Protein AF-A0A7R9IDZ2-F1 (afdb_monomer_lite)

Radius of gyration: 18.01 Å; chains: 1; bounding box: 30×30×64 Å

Foldseek 3Di:
DPPDPFWKWKAFPVVRDTQATRQGGPDPQPQWGWDDDVVDPDIDTGGPPDDPVSDGDMDIDTPPPVVVVVVVVVVPPPDDDDD

Secondary structure (DSSP, 8-state):
--S---EEEEEETTTTEEEEETTEE--S-TTEEEEE-TT-S-EEEEESS--GGG-S-EEEEEES-HHHHHHHHHTT-------

Organism: NCBI:txid61484

pLDDT: mean 77.87, std 20.57, range [33.88, 96.56]

Structure (mmCIF, N/CA/C/O backbone):
data_AF-A0A7R9IDZ2-F1
#
_entry.id   AF-A0A7R9IDZ2-F1
#
loop_
_atom_site.group_PDB
_atom_site.id
_atom_site.type_symbol
_atom_site.label_atom_id
_atom_site.label_alt_id
_atom_site.label_comp_id
_atom_site.label_asym_id
_atom_site.label_entity_id
_atom_site.label_seq_id
_atom_site.pdbx_PDB_ins_code
_atom_site.Cartn_x
_atom_site.Cartn_y
_atom_site.Cartn_z
_atom_site.occupancy
_atom_site.B_iso_or_equiv
_atom_site.auth_seq_id
_atom_site.auth_comp_id
_atom_site.auth_asym_id
_atom_site.auth_atom_id
_atom_site.pdbx_PDB_model_num
ATOM 1 N N . MET A 1 1 ? 18.196 -1.597 -19.528 1.00 38.12 1 MET A N 1
ATOM 2 C CA . MET A 1 1 ? 16.986 -2.141 -20.183 1.00 38.12 1 MET A CA 1
ATOM 3 C C . MET A 1 1 ? 16.115 -2.763 -19.105 1.00 38.12 1 MET A C 1
ATOM 5 O O . MET A 1 1 ? 16.572 -3.704 -18.481 1.00 38.12 1 MET A O 1
ATOM 9 N N . CYS A 1 2 ? 14.905 -2.263 -18.863 1.00 44.44 2 CYS A N 1
ATOM 10 C CA . CYS A 1 2 ? 13.869 -3.055 -18.197 1.00 44.44 2 CYS A CA 1
ATOM 11 C C . CYS A 1 2 ? 12.551 -2.725 -18.891 1.00 44.44 2 CYS A C 1
ATOM 13 O O . CYS A 1 2 ? 11.980 -1.660 -18.685 1.00 44.44 2 CYS A O 1
ATOM 15 N N . VAL A 1 3 ? 12.150 -3.576 -19.833 1.00 51.12 3 VAL A N 1
ATOM 16 C CA . VAL A 1 3 ? 11.015 -3.292 -20.722 1.00 51.12 3 VAL A CA 1
ATOM 17 C C . VAL A 1 3 ? 9.679 -3.646 -20.052 1.00 51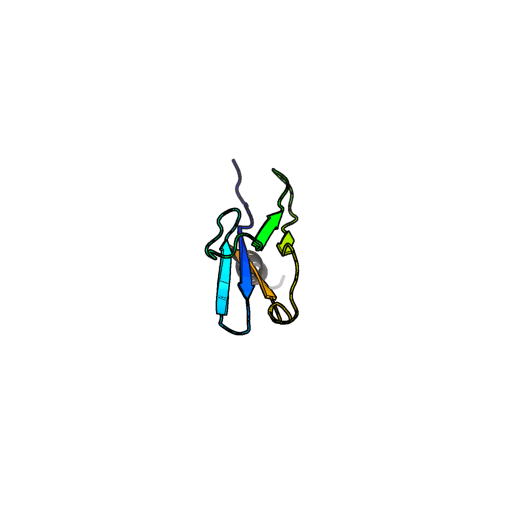.12 3 VAL A C 1
ATOM 19 O O . VAL A 1 3 ? 8.644 -3.297 -20.594 1.00 51.12 3 VAL A O 1
ATOM 22 N N . MET A 1 4 ? 9.662 -4.256 -18.856 1.00 51.44 4 MET A N 1
ATOM 23 C CA . MET A 1 4 ? 8.420 -4.634 -18.159 1.00 51.44 4 MET A CA 1
ATOM 24 C C . MET A 1 4 ? 8.551 -4.628 -16.621 1.00 51.44 4 MET A C 1
ATOM 26 O O . MET A 1 4 ? 8.295 -5.646 -15.982 1.00 51.44 4 MET A O 1
ATOM 30 N N . CYS A 1 5 ? 8.909 -3.507 -15.984 1.00 55.88 5 CYS A N 1
ATOM 31 C CA . CYS A 1 5 ? 8.632 -3.381 -14.545 1.00 55.88 5 CYS A CA 1
ATOM 32 C C . CYS A 1 5 ? 7.106 -3.342 -14.359 1.00 55.88 5 CYS A C 1
ATOM 34 O O . CYS A 1 5 ? 6.488 -2.301 -14.577 1.00 55.88 5 CYS A O 1
ATOM 36 N N . ARG A 1 6 ? 6.485 -4.475 -14.003 1.00 68.00 6 ARG A N 1
ATOM 37 C CA . ARG A 1 6 ? 5.088 -4.511 -13.544 1.00 68.00 6 ARG A CA 1
ATOM 38 C C . ARG A 1 6 ? 4.999 -3.669 -12.271 1.00 68.00 6 ARG A C 1
ATOM 40 O O . ARG A 1 6 ? 5.411 -4.110 -11.205 1.00 68.00 6 ARG A O 1
ATOM 47 N N . GLN A 1 7 ? 4.494 -2.448 -12.390 1.00 79.81 7 GLN A N 1
ATOM 48 C CA . GLN A 1 7 ? 4.244 -1.565 -11.263 1.00 79.81 7 GLN A CA 1
ATOM 49 C C . GLN A 1 7 ? 3.005 -2.058 -10.514 1.00 79.81 7 GLN A C 1
ATOM 51 O O . GLN A 1 7 ? 1.926 -2.165 -11.097 1.00 79.81 7 GLN A O 1
ATOM 56 N N . VAL A 1 8 ? 3.168 -2.379 -9.232 1.00 89.25 8 VAL A N 1
ATOM 57 C CA . VAL A 1 8 ? 2.091 -2.887 -8.377 1.00 89.25 8 VAL A CA 1
ATOM 58 C C . VAL A 1 8 ? 1.598 -1.798 -7.438 1.00 89.25 8 VAL A C 1
ATOM 60 O O . VAL A 1 8 ? 2.402 -1.219 -6.716 1.00 89.25 8 VAL A O 1
ATOM 63 N N . SER A 1 9 ? 0.292 -1.556 -7.392 1.00 92.12 9 SER A N 1
ATOM 64 C CA . SER A 1 9 ? -0.320 -0.631 -6.431 1.00 92.12 9 SER A CA 1
ATOM 65 C C . SER A 1 9 ? -1.217 -1.372 -5.453 1.00 92.12 9 SER A C 1
ATOM 67 O O . SER A 1 9 ? -2.019 -2.211 -5.865 1.00 92.12 9 SER A O 1
ATOM 69 N N . TRP A 1 10 ? -1.122 -1.029 -4.169 1.00 94.62 10 TRP A N 1
ATOM 70 C CA . TRP A 1 10 ? -1.986 -1.573 -3.124 1.00 94.62 10 TRP A CA 1
ATOM 71 C C . TRP A 1 10 ? -3.061 -0.567 -2.726 1.00 94.62 10 TRP A C 1
ATOM 73 O O . TRP A 1 10 ? -2.756 0.583 -2.410 1.00 94.62 10 TRP A O 1
ATOM 83 N N . ILE A 1 11 ? -4.322 -0.999 -2.710 1.00 95.44 11 ILE A N 1
ATOM 84 C CA . ILE A 1 11 ? -5.482 -0.142 -2.430 1.00 95.44 11 ILE A CA 1
ATOM 85 C C . ILE A 1 11 ? -6.335 -0.767 -1.334 1.00 95.44 11 ILE A C 1
ATOM 87 O O . ILE A 1 11 ? -6.626 -1.960 -1.364 1.00 95.44 11 ILE A O 1
ATOM 91 N N . ARG A 1 12 ? -6.782 0.039 -0.371 1.00 96.12 12 ARG A N 1
ATOM 92 C CA . ARG A 1 12 ? -7.749 -0.386 0.645 1.00 96.12 12 ARG A CA 1
ATOM 93 C C . ARG A 1 12 ? -9.173 -0.143 0.139 1.00 96.12 12 ARG A C 1
ATOM 95 O O . ARG A 1 12 ? -9.552 1.000 -0.091 1.00 96.12 12 ARG A O 1
ATOM 102 N N . ARG A 1 13 ? -9.995 -1.192 0.007 1.00 95.25 13 ARG A N 1
ATOM 103 C CA . ARG A 1 13 ? -11.337 -1.074 -0.608 1.00 95.25 13 ARG A CA 1
ATOM 104 C C . ARG A 1 13 ? -12.329 -0.231 0.181 1.00 95.25 13 ARG A C 1
ATOM 106 O O . ARG A 1 13 ? -13.194 0.392 -0.419 1.00 95.25 13 ARG A O 1
ATOM 113 N N . ARG A 1 14 ? -12.245 -0.238 1.515 1.00 94.00 14 ARG A N 1
ATOM 114 C CA . ARG A 1 14 ? -13.273 0.388 2.369 1.00 94.00 14 ARG A CA 1
ATOM 115 C C . ARG A 1 14 ? -13.434 1.894 2.121 1.00 94.00 14 ARG A C 1
ATOM 117 O O . ARG A 1 14 ? -14.502 2.433 2.367 1.00 94.00 14 ARG A O 1
ATOM 124 N N . ASP A 1 15 ? -12.361 2.552 1.688 1.00 94.69 15 ASP A N 1
ATOM 125 C CA . ASP A 1 15 ? -12.269 3.999 1.480 1.00 94.69 15 ASP A CA 1
ATOM 126 C C . ASP A 1 15 ? -11.516 4.369 0.196 1.00 94.69 15 ASP A C 1
ATOM 128 O O . ASP A 1 15 ? -11.191 5.535 -0.011 1.00 94.69 15 ASP A O 1
ATOM 132 N N . TRP A 1 16 ? -11.232 3.382 -0.660 1.00 93.94 16 TRP A N 1
ATOM 133 C CA . TRP A 1 16 ? -10.485 3.541 -1.911 1.00 93.94 16 TRP A CA 1
ATOM 134 C C . TRP A 1 16 ? -9.137 4.258 -1.750 1.00 93.94 16 TRP A C 1
ATOM 136 O O . TRP A 1 16 ? -8.633 4.881 -2.685 1.00 93.94 16 TRP A O 1
ATOM 146 N N . HIS A 1 17 ? -8.526 4.164 -0.567 1.00 94.25 17 HIS A N 1
ATOM 147 C CA . HIS A 1 17 ? -7.255 4.816 -0.295 1.00 94.25 17 HIS A CA 1
ATOM 148 C C . HIS A 1 17 ? -6.102 4.018 -0.911 1.00 94.25 17 HIS A C 1
ATOM 150 O O . HIS A 1 17 ? -5.924 2.830 -0.618 1.00 94.25 17 HIS A O 1
ATOM 156 N N . ILE A 1 18 ? -5.305 4.679 -1.750 1.00 94.31 18 ILE A N 1
ATOM 157 C CA . ILE A 1 18 ? -4.066 4.115 -2.287 1.00 94.31 18 ILE A CA 1
ATOM 158 C C . ILE A 1 18 ? -3.046 4.084 -1.150 1.00 94.31 18 ILE A C 1
ATOM 160 O O . ILE A 1 18 ? -2.709 5.118 -0.581 1.00 94.31 18 ILE A O 1
ATOM 164 N N . LEU A 1 19 ? -2.566 2.892 -0.812 1.00 96.06 19 LEU A N 1
ATOM 165 C CA . LEU A 1 19 ? -1.568 2.696 0.235 1.00 96.06 19 LEU A CA 1
ATOM 166 C C . LEU A 1 19 ? -0.171 2.895 -0.335 1.00 96.06 19 LEU A C 1
ATOM 168 O O . LEU A 1 19 ? 0.613 3.664 0.218 1.00 96.06 19 LEU A O 1
ATOM 172 N N . THR A 1 20 ? 0.120 2.222 -1.450 1.00 93.81 20 THR A N 1
ATOM 173 C CA . THR A 1 20 ? 1.429 2.237 -2.111 1.00 93.81 20 THR A CA 1
ATOM 174 C C . THR A 1 20 ? 1.296 2.101 -3.631 1.00 93.81 20 THR A C 1
ATOM 176 O O . THR A 1 20 ? 0.295 1.577 -4.127 1.00 93.81 20 THR A O 1
ATOM 179 N N . SER A 1 21 ? 2.306 2.571 -4.368 1.00 91.25 21 SER A N 1
ATOM 180 C CA . SER A 1 21 ? 2.511 2.312 -5.801 1.00 91.25 21 SER A CA 1
ATOM 181 C C . SER A 1 21 ? 3.984 2.013 -6.057 1.00 91.25 21 SER A C 1
ATOM 183 O O . SER A 1 21 ? 4.859 2.862 -5.872 1.00 91.25 21 SER A O 1
ATOM 185 N N . GLY A 1 22 ? 4.275 0.783 -6.465 1.00 88.56 22 GLY A N 1
ATOM 186 C CA . GLY A 1 22 ? 5.622 0.240 -6.443 1.00 88.56 22 GLY A CA 1
ATOM 187 C C . GLY A 1 22 ? 6.216 0.338 -5.037 1.00 88.56 22 GLY A C 1
ATOM 188 O O . GLY A 1 22 ? 5.581 -0.021 -4.047 1.00 88.56 22 GLY A O 1
ATOM 189 N N . VAL A 1 23 ? 7.445 0.846 -4.956 1.00 88.19 23 VAL A N 1
ATOM 190 C CA . VAL A 1 23 ? 8.161 1.068 -3.688 1.00 88.19 23 VAL A CA 1
ATOM 191 C C . VAL A 1 23 ? 7.737 2.350 -2.962 1.00 88.19 23 VAL A C 1
ATOM 193 O O . VAL A 1 23 ? 8.190 2.599 -1.849 1.00 88.19 23 VAL A O 1
ATOM 196 N N . PHE A 1 24 ? 6.887 3.179 -3.574 1.00 90.38 24 PHE A N 1
ATOM 197 C CA . PHE A 1 24 ? 6.440 4.437 -2.983 1.00 90.38 24 PHE A CA 1
ATOM 198 C C . PHE A 1 24 ? 5.210 4.223 -2.101 1.00 90.38 24 PHE A C 1
ATOM 200 O O . PHE A 1 24 ? 4.228 3.614 -2.527 1.00 90.38 24 PHE A O 1
ATOM 207 N N . THR A 1 25 ? 5.240 4.783 -0.893 1.00 92.94 25 THR A N 1
ATOM 208 C CA . THR A 1 25 ? 4.142 4.720 0.080 1.00 92.94 25 THR A CA 1
ATOM 209 C C . THR A 1 25 ? 3.417 6.064 0.146 1.00 92.94 25 THR A C 1
ATOM 211 O O . THR A 1 25 ? 4.050 7.094 0.357 1.00 92.94 25 THR A O 1
ATOM 214 N N . TYR A 1 26 ? 2.093 6.054 -0.036 1.00 94.19 26 TYR A N 1
ATOM 215 C CA . TYR A 1 26 ? 1.227 7.243 0.025 1.00 94.19 26 TYR A CA 1
ATOM 216 C C . TYR A 1 26 ? 0.524 7.413 1.370 1.00 94.19 26 TYR A C 1
ATOM 218 O O . TYR A 1 26 ? 0.082 8.510 1.706 1.00 94.19 26 TYR A O 1
ATOM 226 N N . THR A 1 27 ? 0.381 6.332 2.132 1.00 93.19 27 THR A N 1
ATOM 227 C CA . THR A 1 27 ? -0.178 6.410 3.478 1.00 93.19 27 THR A CA 1
ATOM 228 C C . THR A 1 27 ? 0.870 6.895 4.480 1.00 93.19 27 THR A C 1
ATOM 230 O O . THR A 1 27 ? 2.033 6.516 4.404 1.00 93.19 27 THR A O 1
ATOM 233 N N . ASN A 1 28 ? 0.447 7.695 5.458 1.00 92.62 28 ASN A N 1
ATOM 234 C CA . ASN A 1 28 ? 1.307 8.128 6.566 1.00 92.62 2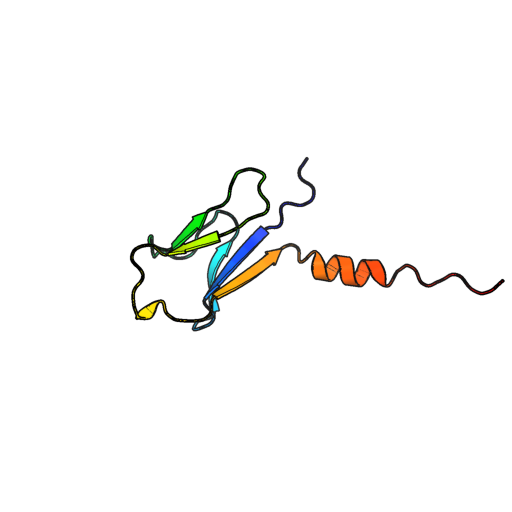8 ASN A CA 1
ATOM 235 C C . ASN A 1 28 ? 1.361 7.104 7.717 1.00 92.62 28 ASN A C 1
ATOM 237 O O . ASN A 1 28 ? 2.037 7.334 8.714 1.00 92.62 28 ASN A O 1
ATOM 241 N N . ASP A 1 29 ? 0.616 5.997 7.630 1.00 93.88 29 ASP A N 1
ATOM 242 C CA . ASP A 1 29 ? 0.670 4.931 8.634 1.00 93.88 29 ASP A CA 1
ATOM 243 C C . ASP A 1 29 ? 1.912 4.057 8.383 1.00 93.88 29 ASP A C 1
ATOM 245 O O . ASP A 1 29 ? 1.905 3.171 7.528 1.00 93.88 29 ASP A O 1
ATOM 249 N N . GLU A 1 30 ? 2.979 4.302 9.151 1.00 93.06 30 GLU A N 1
ATOM 250 C CA . GLU A 1 30 ? 4.295 3.638 9.047 1.00 93.06 30 GLU A CA 1
ATOM 251 C C . GLU A 1 30 ? 4.249 2.108 9.202 1.00 93.06 30 GLU A C 1
ATOM 253 O O . GLU A 1 30 ? 5.221 1.401 8.908 1.00 93.06 30 GLU A O 1
ATOM 258 N N . ARG A 1 31 ? 3.117 1.571 9.671 1.00 94.69 31 ARG A N 1
ATOM 259 C CA . ARG A 1 31 ? 2.893 0.130 9.768 1.00 94.69 31 ARG A CA 1
ATOM 260 C C . ARG A 1 31 ? 2.769 -0.531 8.400 1.00 94.69 31 ARG A C 1
ATOM 262 O O . ARG A 1 31 ? 3.035 -1.729 8.313 1.00 94.69 31 ARG A O 1
ATOM 269 N N . PHE A 1 32 ? 2.350 0.206 7.370 1.00 94.06 32 PHE A N 1
ATOM 270 C CA . PHE A 1 32 ? 2.194 -0.303 6.010 1.00 94.06 32 PHE A CA 1
ATOM 271 C C . PHE A 1 32 ? 3.522 -0.223 5.264 1.00 94.06 32 PHE A C 1
ATOM 273 O O . PHE A 1 32 ? 4.093 0.851 5.086 1.00 94.06 32 PHE A O 1
ATOM 280 N N . GLN A 1 33 ? 4.012 -1.372 4.812 1.00 92.31 33 GLN A N 1
ATOM 281 C CA . GLN A 1 33 ? 5.270 -1.487 4.086 1.00 92.31 33 GLN A CA 1
ATOM 282 C C . GLN A 1 33 ? 5.099 -2.405 2.882 1.00 92.31 33 GLN A C 1
ATOM 284 O O . GLN A 1 33 ? 4.314 -3.351 2.915 1.00 92.31 33 GLN A O 1
ATOM 289 N N . VAL A 1 34 ? 5.846 -2.133 1.818 1.00 91.75 34 VAL A N 1
ATOM 290 C CA . VAL A 1 34 ? 5.948 -3.033 0.670 1.00 91.75 34 VAL A CA 1
ATOM 291 C C . VAL A 1 34 ? 7.242 -3.814 0.785 1.00 91.75 34 VAL A C 1
ATOM 293 O O . VAL A 1 34 ? 8.311 -3.238 0.972 1.00 91.75 34 VAL A O 1
ATOM 296 N N . VAL A 1 35 ? 7.129 -5.130 0.655 1.00 90.50 35 VAL A N 1
ATOM 297 C CA . VAL A 1 35 ? 8.264 -6.039 0.551 1.00 90.50 35 VAL A CA 1
ATOM 298 C C . VAL A 1 35 ? 8.357 -6.489 -0.900 1.00 90.50 35 VAL A C 1
ATOM 300 O O . VAL A 1 35 ? 7.422 -7.091 -1.434 1.00 90.50 35 VAL A O 1
ATOM 303 N N . HIS A 1 36 ? 9.483 -6.164 -1.529 1.00 86.06 36 HIS A N 1
ATOM 304 C CA . HIS A 1 36 ? 9.806 -6.526 -2.901 1.00 86.06 36 HIS A CA 1
ATOM 305 C C . HIS A 1 36 ? 11.311 -6.777 -3.013 1.00 86.06 36 HIS A C 1
ATOM 307 O O . HIS A 1 36 ? 12.112 -5.940 -2.593 1.00 86.06 36 HIS A O 1
ATOM 313 N N . SER A 1 37 ? 11.694 -7.932 -3.552 1.00 83.81 37 SER A N 1
ATOM 314 C CA . SER A 1 37 ? 13.095 -8.252 -3.829 1.00 83.81 37 SER A CA 1
ATOM 315 C C . SER A 1 37 ? 13.535 -7.597 -5.133 1.00 83.81 37 SER A C 1
ATOM 317 O O . SER A 1 37 ? 12.796 -7.624 -6.114 1.00 83.81 37 SER A O 1
ATOM 319 N N . GLU A 1 38 ? 14.746 -7.044 -5.167 1.00 80.19 38 GLU A N 1
ATOM 320 C CA . GLU A 1 38 ? 15.303 -6.445 -6.381 1.00 80.19 38 GLU A CA 1
ATOM 321 C C . GLU A 1 38 ? 15.355 -7.483 -7.516 1.00 80.19 38 GLU A C 1
ATOM 323 O O . GLU A 1 38 ? 15.936 -8.558 -7.368 1.00 80.19 38 GLU A O 1
ATOM 328 N N . GLY A 1 39 ? 14.687 -7.189 -8.635 1.00 76.38 39 GLY A N 1
ATOM 329 C CA . GLY A 1 39 ? 14.564 -8.107 -9.773 1.00 76.38 39 GLY A CA 1
ATOM 330 C C . GLY A 1 39 ? 13.555 -9.251 -9.595 1.00 76.38 39 GLY A C 1
ATOM 331 O O . GLY A 1 39 ? 13.399 -10.051 -10.515 1.00 76.38 39 GLY A O 1
ATOM 332 N N . GLY A 1 40 ? 12.865 -9.336 -8.454 1.00 78.56 40 GLY A N 1
ATOM 333 C CA . GLY A 1 40 ? 11.787 -10.300 -8.228 1.00 78.56 40 GLY A CA 1
ATOM 334 C C . GLY A 1 40 ? 10.489 -9.915 -8.944 1.00 78.56 40 GLY A C 1
ATOM 335 O O . GLY A 1 40 ? 10.307 -8.777 -9.367 1.00 78.56 40 GLY A O 1
ATOM 336 N N . GLU A 1 41 ? 9.554 -10.858 -9.062 1.00 79.31 41 GLU A N 1
ATOM 337 C CA . GLU A 1 41 ? 8.196 -10.578 -9.567 1.00 79.31 41 GLU A CA 1
ATOM 338 C C . GLU A 1 41 ? 7.168 -10.409 -8.442 1.00 79.31 41 GLU A C 1
ATOM 340 O O . GLU A 1 41 ? 6.078 -9.879 -8.669 1.00 79.31 41 GLU A O 1
ATOM 345 N N . ASP A 1 42 ? 7.524 -10.826 -7.227 1.00 83.44 42 ASP A N 1
ATOM 346 C CA . ASP A 1 42 ? 6.623 -10.847 -6.085 1.00 83.44 42 ASP A CA 1
ATOM 347 C C . ASP A 1 42 ? 6.583 -9.497 -5.371 1.00 83.44 42 ASP A C 1
ATOM 349 O O . ASP A 1 42 ? 7.608 -8.889 -5.049 1.00 83.44 42 ASP A O 1
A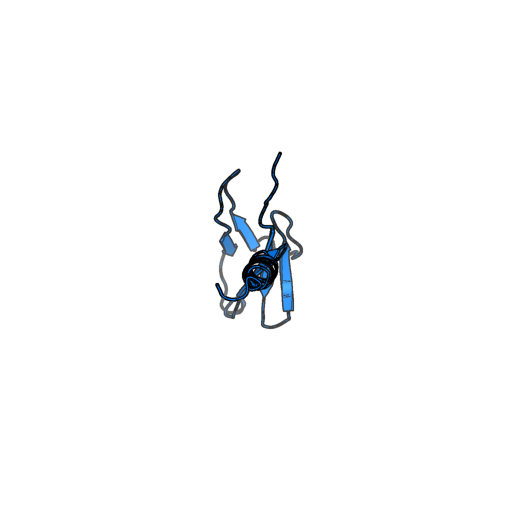TOM 353 N N . TRP A 1 43 ? 5.364 -9.048 -5.087 1.00 88.56 43 TRP A N 1
ATOM 354 C CA . TRP A 1 43 ? 5.082 -7.834 -4.334 1.00 88.56 43 TRP A CA 1
ATOM 355 C C . TRP A 1 43 ? 4.158 -8.186 -3.181 1.00 88.56 43 TRP A C 1
ATOM 357 O O . TRP A 1 43 ? 3.051 -8.675 -3.400 1.00 88.56 43 TRP A O 1
ATOM 367 N N . SER A 1 44 ? 4.596 -7.918 -1.954 1.00 91.31 44 SER A N 1
ATOM 368 C CA . SER A 1 44 ? 3.813 -8.193 -0.749 1.00 91.31 44 SER A CA 1
ATOM 369 C C . SER A 1 44 ? 3.551 -6.913 0.034 1.00 91.31 44 SER A C 1
ATOM 371 O O . SER A 1 44 ? 4.474 -6.148 0.306 1.00 91.31 44 SER A O 1
ATOM 373 N N . LEU A 1 45 ? 2.296 -6.692 0.430 1.00 93.81 45 LEU A N 1
ATOM 374 C CA . LEU A 1 45 ? 1.942 -5.668 1.410 1.00 93.81 45 LEU A CA 1
ATOM 375 C C . LEU A 1 45 ? 2.067 -6.253 2.817 1.00 93.81 45 LEU A C 1
ATOM 377 O O . LEU A 1 45 ? 1.355 -7.189 3.178 1.00 93.81 45 LEU A O 1
ATOM 381 N N . GLN A 1 46 ? 2.946 -5.674 3.624 1.00 94.81 46 GLN A N 1
ATOM 382 C CA . GLN A 1 46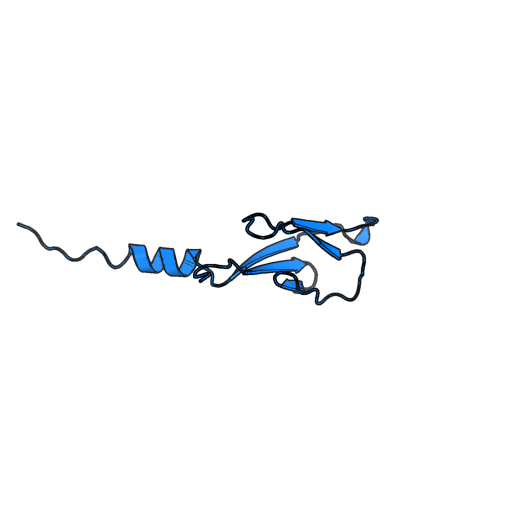 ? 3.116 -6.003 5.030 1.00 94.81 46 GLN A CA 1
ATOM 383 C C . GLN A 1 46 ? 2.446 -4.937 5.901 1.00 94.81 46 GLN A C 1
ATOM 385 O O . GLN A 1 46 ? 2.633 -3.740 5.689 1.00 94.81 46 GLN A O 1
ATOM 390 N N . ILE A 1 47 ? 1.696 -5.375 6.916 1.00 95.12 47 ILE A N 1
ATOM 391 C CA . ILE A 1 47 ? 1.102 -4.501 7.933 1.00 95.12 47 ILE A CA 1
ATOM 392 C C . ILE A 1 47 ? 1.678 -4.900 9.293 1.00 95.12 47 ILE A C 1
ATOM 394 O O . ILE A 1 47 ? 1.409 -5.992 9.795 1.00 95.12 47 ILE A O 1
ATOM 398 N N . LYS A 1 48 ? 2.491 -4.032 9.898 1.00 93.75 48 LYS A N 1
ATOM 399 C CA . LYS A 1 48 ? 3.050 -4.250 11.240 1.00 93.75 48 LYS A CA 1
ATOM 400 C C . LYS A 1 48 ? 1.998 -3.983 12.313 1.00 93.75 48 LYS A C 1
ATOM 402 O O . LYS A 1 48 ? 1.177 -3.081 12.172 1.00 93.75 48 LYS A O 1
ATOM 407 N N . TYR A 1 49 ? 2.050 -4.739 13.410 1.00 93.81 49 TYR A N 1
ATOM 408 C CA . TYR A 1 49 ? 1.168 -4.549 14.571 1.00 93.81 49 TYR A CA 1
ATOM 409 C C . TYR A 1 49 ? -0.315 -4.449 14.165 1.00 93.81 49 TYR A C 1
ATOM 411 O O . TYR A 1 49 ? -0.969 -3.427 14.389 1.00 93.81 49 TYR A O 1
ATOM 419 N N . VAL A 1 50 ? -0.811 -5.488 13.484 1.00 94.88 50 VAL A N 1
ATOM 420 C CA . VAL A 1 50 ? -2.178 -5.546 12.944 1.00 94.88 50 VAL A CA 1
ATOM 421 C C . VAL A 1 50 ? -3.205 -5.318 14.049 1.00 94.88 50 VAL A C 1
ATOM 423 O O . VAL A 1 50 ? -3.115 -5.879 15.140 1.00 94.88 50 VAL A O 1
ATOM 426 N N . GLN A 1 51 ? -4.210 -4.504 13.748 1.00 94.81 51 GLN A N 1
ATOM 427 C CA . GLN A 1 51 ? -5.297 -4.167 14.654 1.00 94.81 51 GLN A CA 1
ATOM 428 C C . GLN A 1 51 ? -6.642 -4.603 14.075 1.00 94.81 51 GLN A C 1
ATOM 430 O O . GLN A 1 51 ? -6.804 -4.724 12.864 1.00 94.81 51 GLN A O 1
ATOM 435 N N . LYS A 1 52 ? -7.663 -4.754 14.932 1.00 94.44 52 LYS A N 1
ATOM 436 C CA . LYS A 1 52 ? -9.026 -5.125 14.493 1.00 94.44 52 LYS A CA 1
ATOM 437 C C . LYS A 1 52 ? -9.577 -4.205 13.391 1.00 94.44 52 LYS A C 1
ATOM 439 O O . LYS A 1 52 ? -10.317 -4.663 12.530 1.00 94.44 52 LYS A O 1
ATOM 444 N N . ARG A 1 53 ? -9.189 -2.922 13.395 1.00 92.50 53 ARG A N 1
ATOM 445 C CA . ARG A 1 53 ? -9.593 -1.919 12.393 1.00 92.50 53 ARG A CA 1
ATOM 446 C C . ARG A 1 53 ? -8.968 -2.112 11.009 1.00 92.50 53 ARG A C 1
ATOM 448 O O . ARG A 1 53 ? -9.410 -1.447 10.077 1.00 92.50 53 ARG A O 1
ATOM 455 N N . ASP A 1 54 ? -7.924 -2.926 10.888 1.00 94.44 54 ASP A N 1
ATOM 456 C CA . ASP A 1 54 ? -7.262 -3.212 9.611 1.00 94.44 54 ASP A CA 1
ATOM 457 C C . ASP A 1 54 ? -7.982 -4.344 8.855 1.00 94.44 54 ASP A C 1
ATOM 459 O O . ASP A 1 54 ? -7.690 -4.599 7.694 1.00 94.44 54 ASP A O 1
ATOM 463 N N . ASN A 1 55 ? -8.959 -5.010 9.485 1.00 94.38 55 ASN A N 1
ATOM 464 C CA . ASN A 1 55 ? -9.791 -5.999 8.812 1.00 94.38 55 ASN A CA 1
ATOM 465 C C . ASN A 1 55 ? -10.525 -5.375 7.609 1.00 94.38 55 ASN A C 1
ATOM 467 O O . ASN A 1 55 ? -11.170 -4.329 7.735 1.00 94.38 55 ASN A O 1
ATOM 471 N N . GLY A 1 56 ? -10.450 -6.032 6.454 1.00 94.50 56 GLY A N 1
ATOM 472 C CA . GLY A 1 56 ? -11.104 -5.593 5.228 1.00 94.50 56 GLY A CA 1
ATOM 473 C C . GLY A 1 56 ? -10.432 -6.130 3.968 1.00 94.50 56 GLY A C 1
ATOM 474 O O . GLY A 1 56 ? -9.470 -6.893 4.022 1.00 94.50 56 GLY A O 1
ATOM 475 N N . THR A 1 57 ? -10.959 -5.724 2.815 1.00 96.56 57 THR A N 1
ATOM 476 C CA . THR A 1 57 ? -10.423 -6.112 1.506 1.00 96.56 57 THR A CA 1
ATOM 477 C C . THR A 1 57 ? -9.368 -5.120 1.028 1.00 96.56 57 THR A C 1
ATOM 479 O O . THR A 1 57 ? -9.581 -3.903 1.050 1.00 96.56 57 THR A O 1
ATOM 482 N N . TYR A 1 58 ? -8.260 -5.662 0.533 1.00 96.25 58 TYR A N 1
ATOM 483 C CA . TYR A 1 58 ? -7.180 -4.932 -0.115 1.00 96.25 58 TYR A CA 1
ATOM 484 C C . TYR A 1 58 ? -7.037 -5.427 -1.552 1.00 96.25 58 TYR A C 1
ATOM 486 O O . TYR A 1 58 ? -7.202 -6.615 -1.820 1.00 96.25 58 TYR A O 1
ATOM 494 N N . GLU A 1 59 ? -6.743 -4.521 -2.474 1.00 92.75 59 GLU A N 1
ATOM 495 C CA . GLU A 1 59 ? -6.521 -4.837 -3.880 1.00 92.75 59 GLU A CA 1
ATOM 496 C C . GLU A 1 59 ? -5.079 -4.602 -4.279 1.00 92.75 59 GLU A C 1
ATOM 498 O O . GLU A 1 59 ? -4.479 -3.602 -3.894 1.00 92.75 59 GLU A O 1
ATOM 503 N N . CYS A 1 60 ? -4.583 -5.498 -5.124 1.00 90.81 60 CYS A N 1
ATOM 504 C CA . CYS A 1 60 ? -3.347 -5.348 -5.867 1.00 90.81 60 CYS A CA 1
ATOM 505 C C . CYS A 1 60 ? -3.702 -5.008 -7.324 1.00 90.81 60 CYS A C 1
ATOM 507 O O . CYS A 1 60 ? -4.429 -5.758 -7.981 1.00 90.81 60 CYS A O 1
ATOM 509 N N . GLN A 1 61 ? -3.218 -3.871 -7.824 1.00 88.69 61 GLN A N 1
ATOM 510 C CA . GLN A 1 61 ? -3.380 -3.440 -9.214 1.00 88.69 61 GLN A CA 1
ATOM 511 C C . GLN A 1 61 ? -2.047 -3.503 -9.961 1.00 88.69 61 GLN A C 1
ATOM 513 O O . GLN A 1 61 ? -1.025 -3.100 -9.420 1.00 88.69 61 GLN A O 1
ATOM 518 N N . LEU A 1 62 ? -2.066 -3.968 -11.214 1.00 83.50 62 LEU A N 1
ATOM 519 C CA . LEU A 1 62 ? -0.878 -4.111 -12.066 1.00 83.50 62 LEU A CA 1
ATOM 520 C C . LEU A 1 62 ? -0.857 -3.044 -13.175 1.00 83.50 62 LEU A C 1
ATOM 522 O O . LEU A 1 62 ? -1.812 -2.961 -13.951 1.00 83.50 62 LEU A O 1
ATOM 526 N N . PHE A 1 63 ? 0.251 -2.306 -13.306 1.00 75.50 63 PHE A N 1
ATOM 527 C CA . PHE A 1 63 ? 0.479 -1.275 -14.325 1.00 75.50 63 PHE A CA 1
ATOM 528 C C . PHE A 1 63 ? 1.823 -1.433 -15.082 1.00 75.50 63 PHE A C 1
ATOM 530 O O . PHE A 1 63 ? 2.807 -1.870 -14.493 1.00 75.50 63 PHE A O 1
ATOM 537 N N . PRO A 1 64 ? 1.888 -1.084 -16.385 1.00 64.19 64 PRO A N 1
ATOM 538 C CA . PRO A 1 64 ? 0.730 -0.975 -17.253 1.00 64.19 64 PRO A CA 1
ATOM 539 C C . PRO A 1 64 ? 0.068 -2.346 -17.270 1.00 64.19 64 PRO A C 1
ATOM 541 O O . PRO A 1 64 ? 0.726 -3.383 -17.234 1.00 64.19 64 PRO A O 1
ATOM 544 N N . ASN A 1 65 ? -1.249 -2.326 -17.225 1.00 60.88 65 ASN A N 1
ATOM 545 C CA . ASN A 1 65 ? -2.168 -3.439 -17.191 1.00 60.88 65 ASN A CA 1
ATOM 546 C C . ASN A 1 65 ? -1.940 -4.355 -18.408 1.00 60.88 65 ASN A C 1
ATOM 548 O O . ASN A 1 65 ? -2.714 -4.390 -19.359 1.00 60.88 65 ASN A O 1
ATOM 552 N N . MET A 1 66 ? -0.846 -5.117 -18.374 1.00 54.84 66 MET A N 1
ATOM 553 C CA . MET A 1 66 ? -0.341 -5.956 -19.456 1.00 54.84 66 MET A CA 1
ATOM 554 C C . MET A 1 66 ? -1.369 -7.022 -19.818 1.00 54.84 66 MET A C 1
ATOM 556 O O . MET A 1 66 ? -1.451 -7.442 -20.958 1.00 54.84 66 MET A O 1
ATOM 560 N N . TRP A 1 67 ? -2.238 -7.399 -18.881 1.00 53.09 67 TRP A N 1
ATOM 561 C CA . TRP A 1 67 ? -3.399 -8.242 -19.152 1.00 53.09 67 TRP A CA 1
ATOM 562 C C . TRP A 1 67 ? -4.416 -7.620 -20.133 1.00 53.09 67 TRP A C 1
ATOM 564 O O . TRP A 1 67 ? -5.018 -8.341 -20.926 1.00 53.09 67 TRP A O 1
ATOM 574 N N . TYR A 1 68 ? -4.600 -6.297 -20.130 1.00 55.78 68 TYR A N 1
ATOM 575 C CA . TYR A 1 68 ? -5.435 -5.597 -21.116 1.00 55.78 68 TYR A CA 1
ATOM 576 C C . TYR A 1 68 ? -4.718 -5.464 -22.463 1.00 55.78 68 TYR A C 1
ATOM 578 O O . TYR A 1 68 ? -5.335 -5.689 -23.501 1.00 55.78 68 TYR A O 1
ATOM 586 N N . LEU A 1 69 ? -3.415 -5.171 -22.468 1.00 54.16 69 LEU A N 1
ATOM 587 C CA . LEU A 1 69 ? -2.630 -5.120 -23.708 1.00 54.16 69 LEU A CA 1
ATOM 588 C C . LEU A 1 69 ? -2.512 -6.505 -24.370 1.00 54.16 69 LEU A C 1
ATOM 590 O O . LEU A 1 69 ? -2.683 -6.626 -25.579 1.00 54.16 69 LEU A O 1
ATOM 594 N N . LEU A 1 70 ? -2.325 -7.571 -23.587 1.00 53.84 70 LEU A N 1
ATOM 595 C CA . LEU A 1 70 ? -2.269 -8.952 -24.076 1.00 53.84 70 LEU A CA 1
ATOM 596 C C . LEU A 1 70 ? -3.630 -9.478 -24.553 1.00 53.84 70 LEU A C 1
ATOM 598 O O . LEU A 1 70 ? -3.656 -10.288 -25.478 1.00 53.84 70 LEU A O 1
ATOM 602 N N . ARG A 1 71 ? -4.755 -9.034 -23.969 1.00 53.28 71 ARG A N 1
ATOM 603 C CA . ARG A 1 71 ? -6.089 -9.367 -24.504 1.00 53.28 71 ARG A CA 1
ATOM 604 C C . ARG A 1 71 ? -6.303 -8.770 -25.894 1.00 53.28 71 ARG A C 1
ATOM 606 O O . ARG A 1 71 ? -6.671 -9.508 -26.797 1.00 53.28 71 ARG A O 1
ATOM 613 N N . ASN A 1 72 ? -5.955 -7.499 -26.095 1.00 48.00 72 ASN A N 1
ATOM 614 C CA . ASN A 1 72 ? -6.032 -6.862 -27.416 1.00 48.00 72 ASN A CA 1
ATOM 615 C C . ASN A 1 72 ? -5.006 -7.429 -28.420 1.00 48.00 72 ASN A C 1
ATOM 617 O O . ASN A 1 72 ? -5.281 -7.505 -29.614 1.00 48.00 72 ASN A O 1
ATOM 621 N N . ALA A 1 73 ? -3.835 -7.880 -27.956 1.00 52.66 73 ALA A N 1
ATOM 622 C CA . ALA A 1 73 ? -2.817 -8.478 -28.822 1.00 52.66 73 ALA A CA 1
ATOM 623 C C . ALA A 1 73 ? -3.193 -9.878 -29.351 1.00 52.66 73 ALA A C 1
ATOM 625 O O . ALA A 1 73 ? -2.678 -10.291 -30.391 1.00 52.66 73 ALA A O 1
ATOM 626 N N . LYS A 1 74 ? -4.079 -10.621 -28.668 1.00 49.38 74 LYS A N 1
ATOM 627 C CA . LYS A 1 74 ? -4.564 -11.931 -29.143 1.00 49.38 74 LYS A CA 1
ATOM 628 C C . LYS A 1 74 ? -5.681 -11.830 -30.190 1.00 49.38 74 LYS A C 1
ATOM 630 O O . LYS A 1 74 ? -5.837 -12.774 -30.960 1.00 49.38 74 LYS A O 1
ATOM 635 N N . ASP A 1 75 ? -6.378 -10.696 -30.282 1.00 48.47 75 ASP A N 1
ATOM 636 C CA . ASP 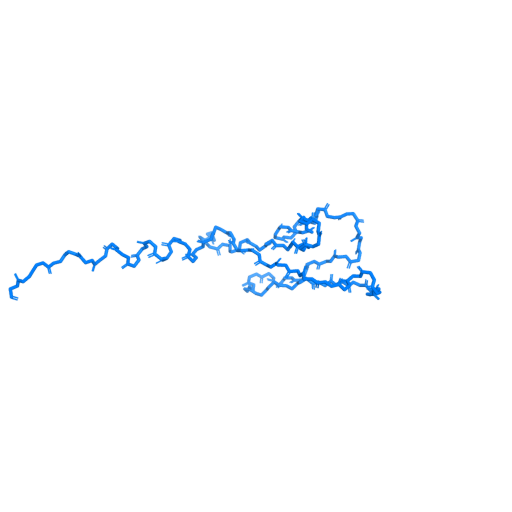A 1 75 ? -7.436 -10.464 -31.281 1.00 48.47 75 ASP A CA 1
ATOM 637 C C . ASP A 1 75 ? -6.922 -9.935 -32.640 1.00 48.47 75 ASP A C 1
ATOM 639 O O . ASP A 1 75 ? -7.672 -9.895 -33.610 1.00 48.47 75 ASP A O 1
ATOM 643 N N . ILE A 1 76 ? -5.625 -9.620 -32.779 1.00 48.59 76 ILE A N 1
ATOM 644 C CA . ILE A 1 76 ? -5.007 -9.118 -34.032 1.00 48.59 76 ILE A CA 1
ATOM 645 C C . ILE A 1 76 ? -4.277 -10.225 -34.838 1.00 48.59 76 ILE A C 1
ATOM 647 O O . ILE A 1 76 ? -3.400 -9.970 -35.658 1.00 48.59 76 ILE A O 1
ATOM 651 N N . ARG A 1 77 ? -4.659 -11.503 -34.681 1.00 45.31 77 ARG A N 1
ATOM 652 C CA . ARG A 1 77 ? -4.228 -12.592 -35.596 1.00 45.31 77 ARG A CA 1
ATOM 653 C C . ARG A 1 77 ? -5.360 -13.513 -36.066 1.00 45.31 77 ARG A C 1
ATOM 655 O O . ARG A 1 77 ? -5.209 -14.730 -36.114 1.00 45.31 77 ARG A O 1
ATOM 662 N N . ARG A 1 78 ? -6.483 -12.932 -36.498 1.00 44.44 78 ARG A N 1
ATOM 663 C CA . ARG A 1 78 ? -7.464 -13.619 -37.360 1.00 44.44 78 ARG A CA 1
ATOM 664 C C . ARG A 1 78 ? -7.834 -12.772 -38.577 1.00 44.44 78 ARG A C 1
ATOM 666 O O . ARG A 1 78 ? -8.946 -12.289 -38.697 1.00 44.44 78 ARG A O 1
ATOM 673 N N . TYR A 1 79 ? -6.888 -12.657 -39.501 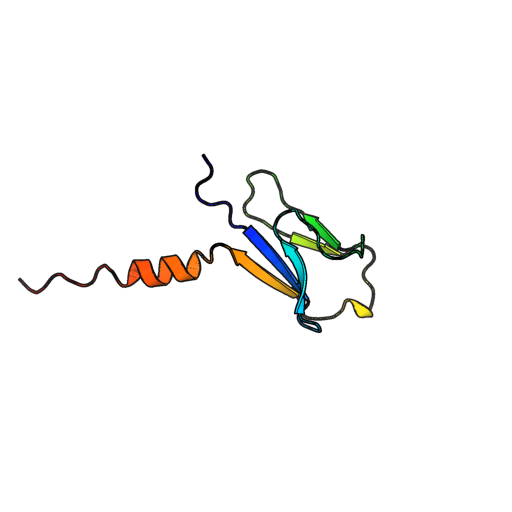1.00 41.12 79 TYR A N 1
ATOM 674 C CA . TYR A 1 79 ? -7.189 -12.540 -40.926 1.00 41.12 79 TYR A CA 1
ATOM 675 C C . TYR A 1 79 ? -6.178 -13.399 -41.681 1.00 41.12 79 TYR A C 1
ATOM 677 O O . TYR A 1 79 ? -5.052 -12.988 -41.935 1.00 41.12 79 TYR A O 1
ATOM 685 N N . SER A 1 80 ? -6.573 -14.623 -42.007 1.00 33.88 80 SER A N 1
ATOM 686 C CA . SER A 1 80 ? -6.110 -15.268 -43.229 1.00 33.88 80 SER A CA 1
ATOM 687 C C . SER A 1 80 ? -7.232 -16.185 -43.688 1.00 33.88 80 SER A C 1
ATOM 689 O O . SER A 1 80 ? -7.593 -17.163 -43.037 1.00 33.88 80 SER A O 1
ATOM 691 N N . THR A 1 81 ? -7.877 -15.708 -44.738 1.00 34.62 81 THR A N 1
ATOM 692 C CA . THR A 1 81 ? -8.899 -16.353 -45.545 1.00 34.62 81 THR A CA 1
ATOM 693 C C . THR A 1 81 ? -8.425 -17.707 -46.068 1.00 34.62 81 THR A C 1
ATOM 695 O O . THR A 1 81 ? -7.262 -17.855 -46.429 1.00 34.62 81 THR A O 1
ATOM 698 N N . SER A 1 82 ? -9.371 -18.645 -46.135 1.00 33.94 82 SER A N 1
ATOM 699 C CA . SER A 1 82 ? -9.393 -19.855 -46.968 1.00 33.94 82 SER A CA 1
ATOM 700 C C . SER A 1 82 ? -8.380 -19.887 -48.116 1.00 33.94 82 SER A C 1
ATOM 702 O O . SER A 1 82 ? -8.431 -18.984 -48.951 1.00 33.94 82 SER A O 1
ATOM 704 N N . HIS A 1 83 ? -7.567 -20.946 -48.178 1.00 35.75 83 HIS A N 1
ATOM 705 C CA . HIS A 1 83 ? -7.327 -21.822 -49.337 1.00 35.75 83 HIS A CA 1
ATOM 706 C C . HIS A 1 83 ? -6.961 -23.210 -48.799 1.00 35.75 83 HIS A C 1
ATOM 708 O O . HIS A 1 83 ? -6.140 -23.263 -47.855 1.00 35.75 83 HIS A O 1
#

Sequence (83 aa):
MCVMCRQVSWIRRRDWHILTSGVFTYTNDERFQVVHSEGGEDWSLQIKYVQKRDNGTYECQLFPNMWYLLRNAKDIRRYSTSH

InterPro domains:
  IPR013106 Immunoglobulin V-set domain [PF07686] (27-67)
  IPR013783 Immunoglobulin-like fold [G3DSA:2.60.40.10] (4-71)
  IPR036179 Immunoglobulin-like domain superfamily [SSF48726] (7-62)
  IPR037448 Zwei Ig domain protein zig-8 [PTHR23279] (6-62)